Protein AF-A0A920B726-F1 (afdb_monomer)

Structure (mmCIF, N/CA/C/O backbone):
data_AF-A0A920B726-F1
#
_entry.id   AF-A0A920B726-F1
#
loop_
_atom_site.group_PDB
_atom_site.id
_atom_site.type_symbol
_atom_site.label_atom_id
_atom_site.label_alt_id
_atom_site.label_comp_id
_atom_site.label_asym_id
_atom_site.label_entity_id
_atom_site.label_seq_id
_atom_site.pdbx_PDB_ins_code
_atom_site.Cartn_x
_atom_site.Cartn_y
_atom_site.Cartn_z
_atom_site.occupancy
_atom_site.B_iso_or_equiv
_atom_site.auth_seq_id
_atom_site.auth_comp_id
_atom_site.auth_asym_id
_atom_site.auth_atom_id
_atom_site.pdbx_PDB_model_num
ATOM 1 N N . MET A 1 1 ? -44.799 63.816 22.762 1.00 46.72 1 MET A N 1
ATOM 2 C CA . MET A 1 1 ? -45.018 62.737 23.752 1.00 46.72 1 MET A CA 1
ATOM 3 C C . MET A 1 1 ? -45.928 61.690 23.137 1.00 46.72 1 MET A C 1
ATOM 5 O O . MET A 1 1 ? -47.086 62.011 22.908 1.00 46.72 1 MET A O 1
ATOM 9 N N . LYS A 1 2 ? -45.405 60.499 22.811 1.00 42.91 2 LYS A N 1
ATOM 10 C CA . LYS A 1 2 ? -46.192 59.283 22.538 1.00 42.91 2 LYS A CA 1
ATOM 11 C C . LYS A 1 2 ? -45.261 58.058 22.459 1.00 42.91 2 LYS A C 1
ATOM 13 O O . LYS A 1 2 ? -44.494 57.918 21.519 1.00 42.91 2 LYS A O 1
ATOM 18 N N . PHE A 1 3 ? -45.361 57.252 23.515 1.00 47.88 3 PHE A N 1
ATOM 19 C CA . PHE A 1 3 ? -45.178 55.799 23.606 1.00 47.88 3 PHE A CA 1
ATOM 20 C C . PHE A 1 3 ? -43.818 55.174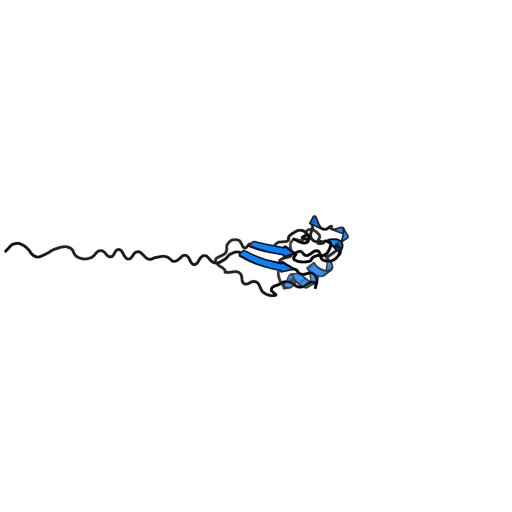 23.284 1.00 47.88 3 PHE A C 1
ATOM 22 O O . PHE A 1 3 ? -43.592 54.536 22.264 1.00 47.88 3 PHE A O 1
ATOM 29 N N . LEU A 1 4 ? -42.974 55.270 24.308 1.00 49.78 4 LEU A N 1
ATOM 30 C CA . LEU A 1 4 ? -42.087 54.208 24.762 1.00 49.78 4 LEU A CA 1
ATOM 31 C C . LEU A 1 4 ? -42.875 52.904 25.035 1.00 49.78 4 LEU A C 1
ATOM 33 O O . LEU A 1 4 ? -43.881 52.950 25.745 1.00 49.78 4 LEU A O 1
ATOM 37 N N . SER A 1 5 ? -42.328 51.780 24.552 1.00 48.09 5 SER A N 1
ATOM 38 C CA . SER A 1 5 ? -42.368 50.411 25.115 1.00 48.09 5 SER A CA 1
ATOM 39 C C . SER A 1 5 ? -42.986 49.306 24.232 1.00 48.09 5 SER A C 1
ATOM 41 O O . SER A 1 5 ? -44.098 49.457 23.738 1.00 48.09 5 SER A O 1
ATOM 43 N N . PHE A 1 6 ? -42.246 48.183 24.172 1.00 44.19 6 PHE A N 1
ATOM 44 C CA . PHE A 1 6 ? -42.575 46.774 23.856 1.00 44.19 6 PHE A CA 1
ATOM 45 C C . PHE A 1 6 ? -41.797 46.063 22.723 1.00 44.19 6 PHE A C 1
ATOM 47 O O . PHE A 1 6 ? -41.773 46.508 21.583 1.00 44.19 6 PHE A O 1
ATOM 54 N N . PHE A 1 7 ? -41.272 44.881 23.103 1.00 52.69 7 PHE A N 1
ATOM 55 C CA . PHE A 1 7 ? -40.548 43.817 22.372 1.00 52.69 7 PHE A CA 1
ATOM 56 C C . PHE A 1 7 ? -39.024 44.003 22.254 1.00 52.69 7 PHE A C 1
ATOM 58 O O . PHE A 1 7 ? -38.527 44.586 21.303 1.00 52.69 7 PHE A O 1
ATOM 65 N N . ILE A 1 8 ? -38.197 43.659 23.253 1.00 53.28 8 ILE A N 1
ATOM 66 C CA . ILE A 1 8 ? -37.963 42.340 23.893 1.00 53.28 8 ILE A CA 1
ATOM 67 C C . ILE A 1 8 ? -37.548 41.255 22.878 1.00 53.28 8 ILE A C 1
ATOM 69 O O . ILE A 1 8 ? -38.375 40.627 22.232 1.00 53.28 8 ILE A O 1
ATOM 73 N N . THR A 1 9 ? -36.223 41.080 22.796 1.00 53.28 9 THR A N 1
ATOM 74 C CA . THR A 1 9 ? -35.457 39.827 22.647 1.00 53.28 9 THR A CA 1
ATOM 75 C C . THR A 1 9 ? -35.899 38.795 21.602 1.00 53.28 9 THR A C 1
ATOM 77 O O . THR A 1 9 ? -36.767 37.964 21.850 1.00 53.28 9 THR A O 1
ATOM 80 N N . SER A 1 10 ? -35.148 38.713 20.505 1.00 54.81 10 SER A N 1
ATOM 81 C CA . SER A 1 10 ? -34.911 37.461 19.773 1.00 54.81 10 SER A CA 1
ATOM 82 C C . SER A 1 10 ? -33.592 37.627 19.008 1.00 54.81 10 SER A C 1
ATOM 84 O O . SER A 1 10 ? -33.542 38.237 17.949 1.00 54.81 10 SER A O 1
ATOM 86 N N . LEU A 1 11 ? -32.439 37.433 19.651 1.00 62.41 11 LEU A N 1
ATOM 87 C CA . LEU A 1 11 ? -31.728 36.149 19.700 1.00 62.41 11 LEU A CA 1
ATOM 88 C C . LEU A 1 11 ? -31.860 35.330 18.404 1.00 62.41 11 LEU A C 1
ATOM 90 O O . LEU A 1 11 ? -32.364 34.216 18.411 1.00 62.41 11 LEU A O 1
ATOM 94 N N . PHE A 1 12 ? -31.337 35.864 17.303 1.00 56.53 12 PHE A N 1
ATOM 95 C CA . PHE A 1 12 ? -30.812 35.032 16.223 1.00 56.53 12 PHE A CA 1
ATOM 96 C C . PHE A 1 12 ? -29.294 34.930 16.393 1.00 56.53 12 PHE A C 1
ATOM 98 O O . PHE A 1 12 ? -28.508 35.583 15.708 1.00 56.53 12 PHE A O 1
ATOM 105 N N . LEU A 1 13 ? -28.881 34.118 17.374 1.00 56.53 13 LEU A N 1
ATOM 106 C CA . LEU A 1 13 ? -27.540 33.548 17.383 1.00 56.53 13 LEU A CA 1
ATOM 107 C C . LEU A 1 13 ? -27.505 32.559 16.210 1.00 56.53 13 LEU A C 1
ATOM 109 O O . LEU A 1 13 ? -27.908 31.405 16.340 1.00 56.53 13 LEU A O 1
ATOM 113 N N . LEU A 1 14 ? -27.080 33.023 15.036 1.00 57.50 14 LEU A N 1
ATOM 114 C CA . LEU A 1 14 ? -26.611 32.129 13.986 1.00 57.50 14 LEU A CA 1
ATOM 115 C C . LEU A 1 14 ? -25.363 31.450 14.553 1.00 57.50 14 LEU A C 1
ATOM 117 O O . LEU A 1 14 ? -24.261 32.000 14.497 1.00 57.50 14 LEU A O 1
ATOM 121 N N . LEU A 1 15 ? -25.547 30.278 15.169 1.00 58.19 15 LEU A N 1
ATOM 122 C CA . LEU A 1 15 ? -24.446 29.355 15.375 1.00 58.19 15 LEU A CA 1
ATOM 123 C C . LEU A 1 15 ? -23.892 29.067 13.984 1.00 58.19 15 LEU A C 1
ATOM 125 O O . LEU A 1 15 ? -24.469 28.311 13.205 1.00 58.19 15 LEU A O 1
ATOM 129 N N . ASN A 1 16 ? -22.773 29.710 13.672 1.00 58.41 16 ASN A N 1
ATOM 130 C CA . ASN A 1 16 ? -21.888 29.271 12.617 1.00 58.41 16 ASN A CA 1
ATOM 131 C C . ASN A 1 16 ? -21.342 27.930 13.095 1.00 58.41 16 ASN A C 1
ATOM 133 O O . ASN A 1 16 ? -20.324 27.873 13.783 1.00 58.41 16 ASN A O 1
ATOM 137 N N . ILE A 1 17 ? -22.076 26.858 12.799 1.00 59.19 17 ILE A N 1
ATOM 138 C CA . ILE A 1 17 ? -21.568 25.499 12.885 1.00 59.19 17 ILE A CA 1
ATOM 139 C C . ILE A 1 17 ? -20.458 25.467 11.843 1.00 59.19 17 ILE A C 1
ATOM 141 O O . ILE A 1 17 ? -20.694 25.242 10.658 1.00 59.19 17 ILE A O 1
ATOM 145 N N . GLN A 1 18 ? -19.246 25.802 12.274 1.00 55.28 18 GLN A N 1
ATOM 146 C CA . GLN A 1 18 ? -18.053 25.513 11.511 1.00 55.28 18 GLN A CA 1
ATOM 147 C C . GLN A 1 18 ? -17.978 23.995 11.501 1.00 55.28 18 GLN A C 1
ATOM 149 O O . GLN A 1 18 ? -17.500 23.374 12.448 1.00 55.28 18 GLN A O 1
ATOM 154 N N . VAL A 1 19 ? -18.563 23.393 10.467 1.00 55.06 19 VAL A N 1
ATOM 155 C CA . VAL A 1 19 ? -18.276 22.014 10.111 1.00 55.06 19 VAL A CA 1
ATOM 156 C C . VAL A 1 19 ? -16.785 22.019 9.815 1.00 55.06 19 VAL A C 1
ATOM 158 O O . VAL A 1 19 ? -16.355 22.430 8.740 1.00 55.06 19 VAL A O 1
ATOM 161 N N . LEU A 1 20 ? -15.990 21.660 10.821 1.00 55.38 20 LEU A N 1
ATOM 162 C CA . LEU A 1 20 ? -14.613 21.251 10.634 1.00 55.38 20 LEU A CA 1
ATOM 163 C C . LEU A 1 20 ? -14.707 20.046 9.705 1.00 55.38 20 LEU A C 1
ATOM 165 O O . LEU A 1 20 ? -14.999 18.939 10.149 1.00 55.38 20 LEU A O 1
ATOM 169 N N . ALA A 1 21 ? -14.586 20.282 8.400 1.00 54.91 21 ALA A N 1
ATOM 170 C CA . ALA A 1 21 ? -14.450 19.213 7.437 1.00 54.91 21 ALA A CA 1
ATOM 171 C C . ALA A 1 21 ? -13.134 18.521 7.788 1.00 54.91 21 ALA A C 1
ATOM 173 O O . ALA A 1 21 ? -12.051 19.013 7.466 1.00 54.91 21 ALA A O 1
ATOM 174 N N . SER A 1 22 ? -13.229 17.420 8.532 1.00 61.47 22 SER A N 1
ATOM 175 C CA . SER A 1 22 ? -12.118 16.504 8.690 1.00 61.47 22 SER A CA 1
ATOM 176 C C . SER A 1 22 ? -11.687 16.106 7.282 1.00 61.47 22 SER A C 1
ATOM 178 O O . SER A 1 22 ? -12.500 15.726 6.436 1.00 61.47 22 SER A O 1
ATOM 180 N N . ASN A 1 23 ? -10.401 16.285 6.981 1.00 81.62 23 ASN A N 1
ATOM 181 C CA . ASN A 1 23 ? -9.862 15.854 5.702 1.00 81.62 23 ASN A CA 1
ATOM 182 C C . ASN A 1 23 ? -9.849 14.320 5.710 1.00 81.62 23 ASN A C 1
ATOM 184 O O . ASN A 1 23 ? -8.871 13.704 6.115 1.00 81.62 23 ASN A O 1
ATOM 188 N N . CYS A 1 24 ? -10.939 13.692 5.260 1.00 94.38 24 CYS A N 1
ATOM 189 C CA . CYS A 1 24 ? -11.061 12.235 5.134 1.00 94.38 24 CYS A CA 1
ATOM 190 C C . CYS A 1 24 ? -10.288 11.687 3.921 1.00 94.38 24 CYS A C 1
ATOM 192 O O . CYS A 1 24 ? -10.687 10.714 3.277 1.00 94.38 24 CYS A O 1
ATOM 194 N N . SER A 1 25 ? -9.183 12.343 3.572 1.00 95.25 25 SER A N 1
ATOM 195 C CA . SER A 1 25 ? -8.255 11.875 2.561 1.00 95.25 25 SER A CA 1
ATOM 196 C C . SER A 1 25 ? -6.825 12.245 2.911 1.00 95.25 25 SER A C 1
ATOM 198 O O . SER A 1 25 ? -6.591 13.308 3.481 1.00 95.25 25 SER A O 1
ATOM 200 N N . PHE A 1 26 ? -5.883 11.412 2.488 1.00 96.44 26 PHE A N 1
ATOM 201 C CA . PHE A 1 26 ? -4.455 11.629 2.682 1.00 96.44 26 PHE A CA 1
ATOM 202 C C . PHE A 1 26 ? -3.706 11.393 1.373 1.00 96.44 26 PHE A C 1
ATOM 204 O O . PHE A 1 26 ? -3.943 10.386 0.705 1.00 96.44 26 PHE A O 1
ATOM 211 N N . ASN A 1 27 ? -2.813 12.312 1.009 1.00 97.06 27 ASN A N 1
ATOM 212 C CA . ASN A 1 27 ? -1.921 12.137 -0.135 1.00 97.06 27 ASN A CA 1
ATOM 213 C C . ASN A 1 27 ? -0.686 11.364 0.328 1.00 97.06 27 ASN A C 1
ATOM 215 O O . ASN A 1 27 ? 0.042 11.837 1.198 1.00 97.06 27 ASN A O 1
ATOM 219 N N . LEU A 1 28 ? -0.459 10.189 -0.248 1.00 97.88 28 LEU A N 1
ATOM 220 C CA . LEU A 1 28 ? 0.688 9.343 0.059 1.00 97.88 28 LEU A CA 1
ATOM 221 C C . LEU A 1 28 ? 1.504 9.141 -1.213 1.00 97.88 28 LEU A C 1
ATOM 223 O O . LEU A 1 28 ? 0.942 8.846 -2.264 1.00 97.88 28 LEU A O 1
ATOM 227 N N . GLU A 1 29 ? 2.821 9.266 -1.119 1.00 97.75 29 GLU A N 1
ATOM 228 C CA . GLU A 1 29 ? 3.714 9.063 -2.258 1.00 97.75 29 GLU A CA 1
ATOM 229 C C . GLU A 1 29 ? 4.673 7.912 -1.982 1.00 97.75 29 GLU A C 1
ATOM 231 O O . GLU A 1 29 ? 5.118 7.763 -0.848 1.00 97.75 29 GLU A O 1
ATOM 236 N N . GLY A 1 30 ? 4.991 7.108 -2.996 1.00 97.12 30 GLY A N 1
ATOM 237 C CA . GLY A 1 30 ? 6.044 6.090 -2.952 1.00 97.12 30 GLY A CA 1
ATOM 238 C C . GLY A 1 30 ? 7.157 6.449 -3.930 1.00 97.12 30 GLY A C 1
ATOM 239 O O . GLY A 1 30 ? 6.869 6.730 -5.089 1.00 97.12 30 GLY A O 1
ATOM 240 N N . ASN A 1 31 ? 8.414 6.460 -3.485 1.00 95.25 31 ASN A N 1
ATOM 241 C CA . ASN A 1 31 ? 9.550 6.897 -4.304 1.00 95.25 31 ASN A CA 1
ATOM 242 C C . ASN A 1 31 ? 10.410 5.722 -4.822 1.00 95.25 31 ASN A C 1
ATOM 244 O O . ASN A 1 31 ? 10.241 4.563 -4.437 1.00 95.25 31 ASN A O 1
ATOM 248 N N . LYS A 1 32 ? 11.405 6.023 -5.666 1.00 94.38 32 LYS A N 1
ATOM 249 C CA . 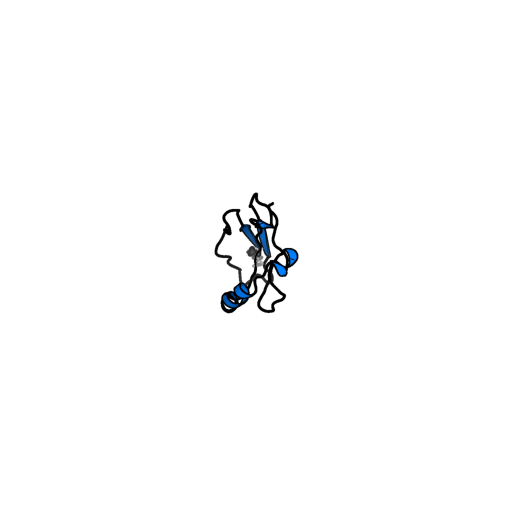LYS A 1 32 ? 12.351 5.023 -6.209 1.00 94.38 32 LYS A CA 1
ATOM 250 C C . LYS A 1 32 ? 13.29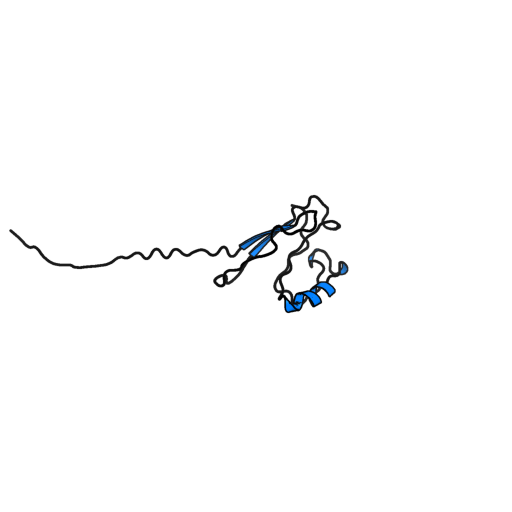6 4.379 -5.185 1.00 94.38 32 LYS A C 1
ATOM 252 O O . LYS A 1 32 ? 13.991 3.429 -5.520 1.00 94.38 32 LYS A O 1
ATOM 257 N N . MET A 1 33 ? 13.340 4.893 -3.956 1.00 94.06 33 MET A N 1
ATOM 258 C CA . MET A 1 33 ? 14.129 4.340 -2.848 1.00 94.06 33 MET A CA 1
ATOM 259 C C . MET A 1 33 ? 13.302 3.398 -1.961 1.00 94.06 33 MET A C 1
ATOM 261 O O . MET A 1 33 ? 13.730 3.069 -0.859 1.00 94.06 33 MET A O 1
ATOM 265 N N . MET A 1 34 ? 12.129 2.962 -2.434 1.00 91.75 34 MET A N 1
ATOM 266 C CA . MET A 1 34 ? 11.197 2.099 -1.705 1.00 91.75 34 MET A CA 1
ATOM 267 C C . MET A 1 34 ? 10.686 2.702 -0.391 1.00 91.75 34 MET A C 1
ATOM 269 O O . MET A 1 34 ? 10.513 2.004 0.606 1.00 91.75 34 MET A O 1
ATOM 273 N N . GLN A 1 35 ? 10.448 4.013 -0.382 1.00 95.31 35 GLN A N 1
ATOM 274 C CA . GLN A 1 35 ? 9.965 4.735 0.792 1.00 95.31 35 GLN A CA 1
ATOM 275 C C . GLN A 1 35 ? 8.634 5.413 0.504 1.00 95.31 35 GLN A C 1
ATOM 277 O O . GLN A 1 35 ? 8.454 6.019 -0.555 1.00 95.31 35 GLN A O 1
ATOM 282 N N . PHE A 1 36 ? 7.741 5.364 1.490 1.00 97.81 36 PHE A N 1
ATOM 283 C CA . PHE A 1 36 ? 6.563 6.215 1.521 1.00 97.81 36 PHE A CA 1
ATOM 284 C C . PHE A 1 36 ? 6.900 7.609 2.069 1.00 97.81 36 PHE A C 1
ATOM 286 O O . PHE A 1 36 ? 7.770 7.749 2.928 1.00 97.81 36 PHE A O 1
ATOM 293 N N . SER A 1 37 ? 6.179 8.639 1.619 1.00 97.88 37 SER A N 1
ATOM 294 C CA . SER A 1 37 ? 6.324 10.019 2.111 1.00 97.88 37 SER A CA 1
ATOM 295 C C . SER A 1 37 ? 5.874 10.216 3.564 1.00 97.88 37 SER A C 1
ATOM 297 O O . SER A 1 37 ? 6.223 11.224 4.174 1.00 97.88 37 SER A O 1
ATOM 299 N N . SER A 1 38 ? 5.122 9.264 4.128 1.00 97.62 38 SER A N 1
ATOM 300 C CA . SER A 1 38 ? 4.725 9.243 5.536 1.00 97.62 38 SER A CA 1
ATOM 301 C C . SER A 1 38 ? 4.747 7.824 6.102 1.00 97.62 38 SER A C 1
ATOM 303 O O . SER A 1 38 ? 4.420 6.864 5.406 1.00 97.62 38 SER A O 1
AT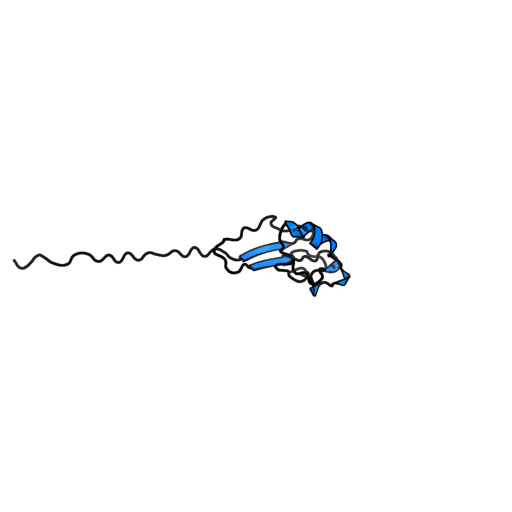OM 305 N N . THR A 1 39 ? 5.081 7.703 7.387 1.00 96.88 39 THR A N 1
ATOM 306 C CA . THR A 1 39 ? 4.990 6.455 8.162 1.00 96.88 39 THR A CA 1
ATOM 307 C C . THR A 1 39 ? 3.689 6.340 8.956 1.00 96.88 39 THR A C 1
ATOM 309 O O . THR A 1 39 ? 3.390 5.272 9.482 1.00 96.88 39 THR A O 1
ATOM 312 N N . THR A 1 40 ? 2.928 7.434 9.062 1.00 96.12 40 THR A N 1
ATOM 313 C CA . THR A 1 40 ? 1.717 7.524 9.887 1.00 96.12 40 THR A CA 1
ATOM 314 C C . THR A 1 40 ? 0.616 8.253 9.123 1.00 96.12 40 THR A C 1
ATOM 316 O O . THR A 1 40 ? 0.860 9.278 8.485 1.00 96.12 40 THR A O 1
ATOM 319 N N . ILE A 1 41 ? -0.606 7.725 9.190 1.00 95.62 41 ILE A N 1
ATOM 320 C CA . ILE A 1 41 ? -1.811 8.364 8.655 1.00 95.62 41 ILE A CA 1
ATOM 321 C C . ILE A 1 41 ? -2.847 8.377 9.774 1.00 95.62 41 ILE A C 1
ATOM 323 O O . ILE A 1 41 ? -3.355 7.324 10.160 1.00 95.62 41 ILE A O 1
ATOM 327 N N . ASP A 1 42 ? -3.163 9.564 10.281 1.00 94.56 42 ASP A N 1
ATOM 328 C CA . ASP A 1 42 ? -4.200 9.739 11.292 1.00 94.56 42 ASP A CA 1
ATOM 329 C C . ASP A 1 42 ? -5.564 9.907 10.618 1.00 94.56 42 ASP A C 1
ATOM 331 O O . ASP A 1 42 ? -5.765 10.788 9.779 1.00 94.56 42 ASP A O 1
ATOM 335 N N . VAL A 1 43 ? -6.510 9.044 10.986 1.00 93.88 43 VAL A N 1
ATOM 336 C CA . VAL A 1 43 ? -7.881 9.068 10.470 1.00 93.88 43 VAL A CA 1
ATOM 337 C C . VAL A 1 43 ? -8.810 9.572 11.564 1.00 93.88 43 VAL A C 1
ATOM 339 O O . VAL A 1 43 ? -8.906 8.976 12.638 1.00 93.88 43 VAL A O 1
ATOM 342 N N . ASP A 1 44 ? -9.513 10.669 11.289 1.00 92.94 44 ASP A N 1
ATOM 343 C CA . ASP A 1 44 ? -10.495 11.212 12.221 1.00 92.94 44 ASP A CA 1
ATOM 344 C C . ASP A 1 44 ? -11.686 10.252 12.375 1.00 92.94 44 ASP A C 1
ATOM 346 O O . ASP A 1 44 ? -12.208 9.714 11.398 1.00 92.94 44 ASP A O 1
ATOM 350 N N . LYS A 1 45 ? -12.153 10.056 13.612 1.00 92.19 45 LYS A N 1
ATOM 351 C CA . LYS A 1 45 ? -13.270 9.149 13.927 1.00 92.19 45 LYS A CA 1
ATOM 352 C C . LYS A 1 45 ? -14.603 9.582 13.303 1.00 92.19 45 LYS A C 1
ATOM 354 O O . LYS A 1 45 ? -15.513 8.764 13.216 1.00 92.19 45 LYS A O 1
ATOM 359 N N . SER A 1 46 ? -14.735 10.846 12.899 1.00 93.75 46 SER A N 1
ATOM 360 C CA . SER A 1 46 ? -15.894 11.361 12.163 1.00 93.75 46 SER A CA 1
ATOM 361 C C . SER A 1 46 ? -15.957 10.875 10.711 1.00 93.75 46 SER A C 1
ATOM 363 O O . SER A 1 46 ? -17.027 10.933 10.103 1.00 93.75 46 SER A O 1
ATOM 365 N N . CYS A 1 47 ? -14.851 10.373 10.149 1.00 93.00 47 CYS A N 1
ATOM 366 C CA . CYS A 1 47 ? -14.810 9.876 8.779 1.00 93.00 47 CYS A CA 1
ATOM 367 C C . CYS A 1 47 ? -15.528 8.525 8.661 1.00 93.00 47 CYS A C 1
ATOM 369 O O . CYS A 1 47 ? -15.036 7.497 9.120 1.00 93.00 47 CYS A O 1
ATOM 371 N N . SER A 1 48 ? -16.678 8.510 7.983 1.00 92.12 48 SER A N 1
ATOM 372 C CA . SER A 1 48 ? -17.381 7.269 7.616 1.00 92.12 48 SER A CA 1
ATOM 373 C C . SER A 1 48 ? -16.671 6.489 6.505 1.00 92.12 48 SER A C 1
ATOM 375 O O . SER A 1 48 ? -16.809 5.273 6.400 1.00 92.12 48 SER A O 1
ATOM 377 N N . SER A 1 49 ? -15.909 7.197 5.673 1.00 91.88 49 SER A N 1
ATOM 378 C CA . SER A 1 49 ? -15.027 6.651 4.647 1.00 91.88 49 SER A CA 1
ATOM 379 C C . SER A 1 49 ? -13.750 7.479 4.607 1.00 91.88 49 SER A C 1
ATOM 381 O O . SER A 1 49 ? -13.770 8.665 4.938 1.00 91.88 49 SER A O 1
ATOM 383 N N . PHE A 1 50 ? -12.643 6.857 4.216 1.00 95.06 50 PHE A N 1
ATOM 384 C CA . PHE A 1 50 ? -11.345 7.513 4.132 1.00 95.06 50 PHE A CA 1
ATOM 385 C C . PHE A 1 50 ? -10.652 7.141 2.825 1.00 95.06 50 PHE A C 1
ATOM 387 O O . PHE A 1 50 ? -10.690 5.984 2.410 1.00 95.06 50 PHE A O 1
ATOM 394 N N . THR A 1 51 ? -10.020 8.116 2.172 1.00 96.12 51 THR A N 1
ATOM 395 C CA . THR A 1 51 ? -9.372 7.921 0.867 1.00 96.12 51 THR A CA 1
ATOM 396 C C . THR A 1 51 ? -7.870 8.154 0.950 1.00 96.12 51 THR A C 1
ATOM 398 O O . THR A 1 51 ? -7.422 9.271 1.193 1.00 96.12 51 THR A O 1
ATOM 401 N N . ILE A 1 52 ? -7.074 7.133 0.646 1.00 97.00 52 ILE A N 1
ATOM 402 C CA . ILE A 1 52 ? -5.640 7.316 0.407 1.00 97.00 52 ILE A CA 1
ATOM 403 C C . ILE A 1 52 ? -5.449 7.613 -1.080 1.00 97.00 52 ILE A C 1
ATOM 405 O O . ILE A 1 52 ? -5.733 6.776 -1.935 1.00 97.00 52 ILE A O 1
ATOM 409 N N . LYS A 1 53 ? -4.982 8.820 -1.388 1.00 96.31 53 LYS A N 1
ATOM 410 C CA . LYS A 1 53 ? -4.609 9.248 -2.737 1.00 96.31 53 LYS A CA 1
ATOM 411 C C . LYS A 1 53 ? -3.140 8.905 -2.934 1.00 96.31 53 LYS A C 1
ATOM 413 O O . LYS A 1 53 ? -2.265 9.672 -2.539 1.00 96.31 53 LYS A O 1
ATOM 418 N N . PHE A 1 54 ? -2.892 7.708 -3.450 1.00 97.56 54 PHE A N 1
ATOM 419 C CA . PHE A 1 54 ? -1.540 7.204 -3.632 1.00 97.56 54 PHE A CA 1
ATOM 420 C C . PHE A 1 54 ? -0.954 7.621 -4.985 1.00 97.56 54 PHE A C 1
ATOM 422 O O . PHE A 1 54 ? -1.605 7.416 -6.007 1.00 97.56 54 PHE A O 1
ATOM 429 N N . LYS A 1 55 ? 0.281 8.136 -4.984 1.00 96.69 55 LYS A N 1
ATOM 430 C CA . LYS A 1 55 ? 1.072 8.428 -6.185 1.00 96.69 55 LYS A CA 1
ATOM 431 C C . LYS A 1 55 ? 2.425 7.715 -6.123 1.00 96.69 55 LYS A C 1
ATOM 433 O O . LYS A 1 55 ? 3.162 7.861 -5.152 1.00 96.69 55 LYS A O 1
ATOM 438 N N . ASN A 1 56 ? 2.801 6.980 -7.166 1.00 96.56 56 ASN A N 1
ATOM 439 C CA . ASN A 1 56 ? 4.164 6.461 -7.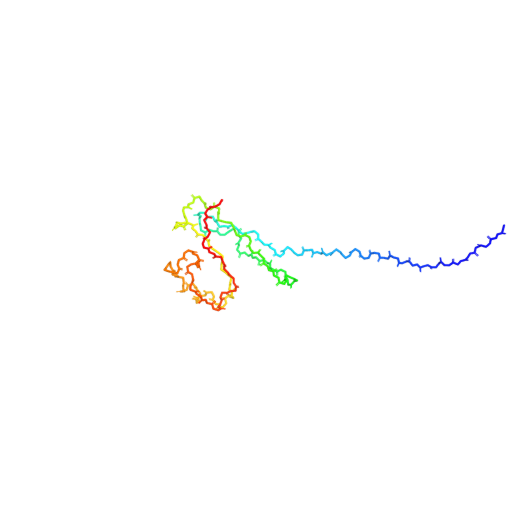287 1.00 96.56 56 ASN A CA 1
ATOM 440 C C . ASN A 1 56 ? 5.026 7.487 -8.037 1.00 96.56 56 ASN A C 1
ATOM 442 O O . ASN A 1 56 ? 4.851 7.687 -9.233 1.00 96.56 56 ASN A O 1
ATOM 446 N N . THR A 1 57 ? 5.950 8.134 -7.330 1.00 96.56 57 THR A N 1
ATOM 447 C CA . THR A 1 57 ? 6.860 9.157 -7.867 1.00 96.56 57 THR A CA 1
ATOM 448 C C . THR A 1 57 ? 8.209 8.584 -8.297 1.00 96.56 57 THR A C 1
ATOM 450 O O . THR A 1 57 ? 9.153 9.334 -8.556 1.00 96.56 57 THR A O 1
ATOM 453 N N . SER A 1 58 ? 8.343 7.254 -8.354 1.00 92.62 58 SER A N 1
ATOM 454 C CA . SER A 1 58 ? 9.507 6.642 -8.994 1.00 92.62 58 SER A CA 1
ATOM 455 C C . SER A 1 58 ? 9.567 7.008 -10.480 1.00 92.62 58 SER A C 1
ATOM 457 O O . SER A 1 58 ? 8.552 7.216 -11.126 1.00 92.62 58 SER A O 1
ATOM 459 N N . ASP A 1 59 ? 10.778 7.085 -11.023 1.00 92.88 59 ASP A N 1
ATOM 460 C CA . ASP A 1 59 ? 11.072 7.227 -12.454 1.00 92.88 59 ASP A CA 1
ATOM 461 C C . ASP A 1 59 ? 11.367 5.860 -13.106 1.00 92.88 59 ASP A C 1
ATOM 463 O O . ASP A 1 59 ? 11.859 5.783 -14.233 1.00 92.88 59 ASP A O 1
ATOM 467 N N . LEU A 1 60 ? 11.090 4.768 -12.385 1.00 92.62 60 LEU A N 1
ATOM 468 C CA . LEU A 1 60 ? 11.442 3.406 -12.768 1.00 92.62 60 LEU A CA 1
ATOM 469 C C . LEU A 1 60 ? 10.214 2.620 -13.261 1.00 92.62 60 LEU A C 1
ATOM 471 O O . LEU A 1 60 ? 9.079 2.907 -12.875 1.00 92.62 60 LEU A O 1
ATOM 475 N N . PRO A 1 61 ? 10.424 1.584 -14.094 1.00 91.94 61 PRO A N 1
ATOM 476 C CA . PRO A 1 61 ? 9.375 0.645 -14.469 1.00 91.94 61 PRO A CA 1
ATOM 477 C C . PRO A 1 61 ? 8.669 0.020 -13.259 1.00 91.94 61 PRO A C 1
ATOM 479 O O . PRO A 1 61 ? 9.277 -0.217 -12.215 1.00 91.94 61 PRO A O 1
ATOM 482 N N . ILE A 1 62 ? 7.394 -0.328 -13.448 1.00 91.06 62 ILE A N 1
ATOM 483 C CA . ILE A 1 62 ? 6.540 -0.955 -12.426 1.00 91.06 62 ILE A CA 1
ATOM 484 C C . ILE A 1 62 ? 7.136 -2.247 -11.842 1.00 91.06 62 ILE A C 1
ATOM 486 O O . ILE A 1 62 ? 6.964 -2.517 -10.659 1.00 91.06 62 ILE A O 1
ATOM 490 N N . ASP A 1 63 ? 7.891 -3.001 -12.640 1.00 87.38 63 ASP A N 1
ATOM 491 C CA . ASP A 1 63 ? 8.521 -4.250 -12.201 1.00 87.38 63 ASP A CA 1
ATOM 492 C C . ASP A 1 63 ? 9.770 -4.014 -11.331 1.00 87.38 63 ASP A C 1
ATOM 494 O O . ASP A 1 63 ? 10.243 -4.938 -10.674 1.00 87.38 63 ASP A O 1
ATOM 498 N N . LEU A 1 64 ? 10.311 -2.787 -11.320 1.00 88.19 64 LEU A N 1
ATOM 499 C CA . LEU A 1 64 ? 11.506 -2.414 -10.555 1.00 88.19 64 LEU A CA 1
ATOM 500 C C . LEU A 1 64 ? 11.186 -1.568 -9.317 1.00 88.19 64 LEU A C 1
ATOM 502 O O . LEU A 1 64 ? 11.813 -1.765 -8.281 1.00 88.19 64 LEU A O 1
ATOM 506 N N . ALA A 1 65 ? 10.235 -0.632 -9.411 1.00 91.19 65 ALA A N 1
ATOM 507 C CA . ALA A 1 65 ? 9.832 0.222 -8.285 1.00 91.19 65 ALA A CA 1
ATOM 508 C C . ALA A 1 65 ? 8.325 0.527 -8.277 1.00 91.19 65 ALA A C 1
ATOM 510 O O . ALA A 1 65 ? 7.887 1.643 -7.987 1.00 91.19 65 ALA A O 1
ATOM 511 N N . GLY A 1 66 ? 7.512 -0.462 -8.637 1.00 92.50 66 GLY A N 1
ATOM 512 C CA . GLY A 1 66 ? 6.073 -0.399 -8.438 1.00 92.50 66 GLY A CA 1
ATOM 513 C C . GLY A 1 66 ? 5.719 -0.432 -6.953 1.00 92.50 66 GLY A C 1
ATOM 514 O O . GLY A 1 66 ? 6.259 -1.233 -6.195 1.00 92.50 66 GLY A O 1
ATOM 515 N N . HIS A 1 67 ? 4.761 0.404 -6.560 1.00 95.94 67 HIS A N 1
ATOM 516 C CA . HIS A 1 67 ? 4.265 0.487 -5.186 1.00 95.94 67 HIS A CA 1
ATOM 517 C C . HIS A 1 67 ? 2.761 0.294 -5.134 1.00 95.94 67 HIS A C 1
ATOM 519 O O . HIS A 1 67 ? 2.036 0.780 -6.000 1.00 95.94 67 HIS A O 1
ATOM 525 N N . ASN A 1 68 ? 2.278 -0.343 -4.081 1.00 95.69 68 ASN A N 1
ATOM 526 C CA . ASN A 1 68 ? 0.879 -0.301 -3.681 1.00 95.69 68 ASN A CA 1
ATOM 527 C C . ASN A 1 68 ? 0.760 0.113 -2.214 1.00 95.69 68 ASN A C 1
ATOM 529 O O . ASN A 1 68 ? 1.741 0.277 -1.497 1.00 95.69 68 ASN A O 1
ATOM 533 N N . VAL A 1 69 ? -0.478 0.281 -1.779 1.00 97.12 69 VAL A N 1
ATOM 534 C CA . VAL A 1 69 ? -0.879 0.521 -0.404 1.00 97.12 69 VAL A CA 1
ATOM 535 C C . VAL A 1 69 ? -1.833 -0.597 -0.027 1.00 97.12 69 VAL A C 1
ATOM 537 O O . VAL A 1 69 ? -2.796 -0.872 -0.745 1.00 97.12 69 VAL A O 1
ATOM 540 N N . VAL A 1 70 ? -1.566 -1.239 1.105 1.00 97.00 70 VAL A N 1
ATOM 541 C CA . VAL A 1 70 ? -2.413 -2.284 1.681 1.00 97.00 70 VAL A CA 1
ATOM 542 C C . VAL A 1 70 ? -2.720 -1.887 3.116 1.00 97.00 70 VAL A C 1
ATOM 544 O O . VAL A 1 70 ? -1.816 -1.591 3.893 1.00 97.00 70 VAL A O 1
ATOM 547 N N . VAL A 1 71 ? -4.001 -1.876 3.469 1.00 97.00 71 VAL A N 1
ATOM 548 C CA . VAL A 1 71 ? -4.484 -1.548 4.811 1.00 97.00 71 VAL A CA 1
ATOM 549 C C . VAL A 1 71 ? -4.968 -2.826 5.480 1.00 97.00 71 VAL A C 1
ATOM 551 O O . VAL A 1 71 ? -5.771 -3.568 4.915 1.00 97.00 71 VAL A O 1
ATOM 554 N N . SER A 1 72 ? -4.489 -3.076 6.693 1.00 97.12 72 SER A N 1
ATOM 555 C CA . SER A 1 72 ? -4.869 -4.217 7.527 1.00 97.12 72 SER A CA 1
ATOM 556 C C . SER A 1 72 ? -4.803 -3.837 9.005 1.00 97.12 72 SER A C 1
ATOM 558 O O . SER A 1 72 ? -4.389 -2.728 9.356 1.00 97.12 72 SER A O 1
ATOM 560 N N . LYS A 1 73 ? -5.220 -4.746 9.889 1.00 97.75 73 LYS A N 1
ATOM 561 C CA . LYS A 1 73 ? -4.925 -4.607 11.317 1.00 97.75 73 LYS A CA 1
ATOM 562 C C . LYS A 1 73 ? -3.459 -4.942 11.564 1.00 97.75 73 LYS A C 1
ATOM 564 O O . LYS A 1 73 ? -2.922 -5.861 10.95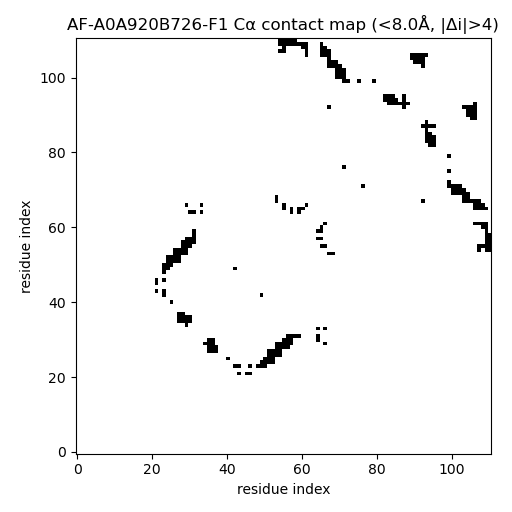5 1.00 97.75 73 LYS A O 1
ATOM 569 N N . SER A 1 74 ? -2.849 -4.294 12.553 1.00 97.38 74 SER A N 1
ATOM 570 C CA . SER A 1 74 ? -1.466 -4.588 12.948 1.00 97.38 74 SER A CA 1
ATOM 571 C C . SER A 1 74 ? -1.251 -6.057 13.333 1.00 97.38 74 SER A C 1
ATOM 573 O O . SER A 1 74 ? -0.196 -6.604 13.051 1.00 97.38 74 SER A O 1
ATOM 575 N N . SER A 1 75 ? -2.260 -6.715 13.917 1.00 98.00 75 SER A N 1
ATOM 576 C CA . SER A 1 75 ? -2.203 -8.143 14.264 1.00 98.00 75 SER A CA 1
ATOM 577 C C . SER A 1 75 ? -2.121 -9.080 13.058 1.00 98.00 75 SER A C 1
ATOM 579 O O . SER A 1 75 ? -1.698 -10.219 13.211 1.00 98.00 75 SER A O 1
ATOM 581 N N . ASP A 1 76 ? -2.550 -8.621 11.881 1.00 97.31 76 ASP A N 1
ATOM 582 C CA . ASP A 1 76 ? -2.608 -9.433 10.665 1.00 97.31 76 ASP A CA 1
ATOM 583 C C . ASP A 1 76 ? -1.383 -9.206 9.764 1.00 97.31 76 ASP A C 1
ATOM 585 O O . ASP A 1 76 ? -1.208 -9.928 8.781 1.00 97.31 76 ASP A O 1
ATOM 589 N N . PHE A 1 77 ? -0.536 -8.222 10.094 1.00 95.44 77 PHE A N 1
ATOM 590 C CA . PHE A 1 77 ? 0.594 -7.793 9.271 1.00 95.44 77 PHE A CA 1
ATOM 591 C C . PHE A 1 77 ? 1.558 -8.943 8.973 1.00 95.44 77 PHE A C 1
ATOM 593 O O . PHE A 1 77 ? 1.794 -9.243 7.803 1.00 95.44 77 PHE A O 1
ATOM 600 N N . ASP A 1 78 ? 2.040 -9.632 10.011 1.00 96.25 78 ASP A N 1
ATOM 601 C CA . ASP A 1 78 ? 3.021 -10.713 9.865 1.00 96.25 78 ASP A CA 1
ATOM 602 C C . ASP A 1 78 ? 2.490 -11.857 8.998 1.00 96.25 78 ASP A C 1
ATOM 604 O O . ASP A 1 78 ? 3.220 -12.413 8.188 1.00 96.25 78 ASP A O 1
ATOM 608 N N . ASN A 1 79 ? 1.202 -12.187 9.107 1.00 95.75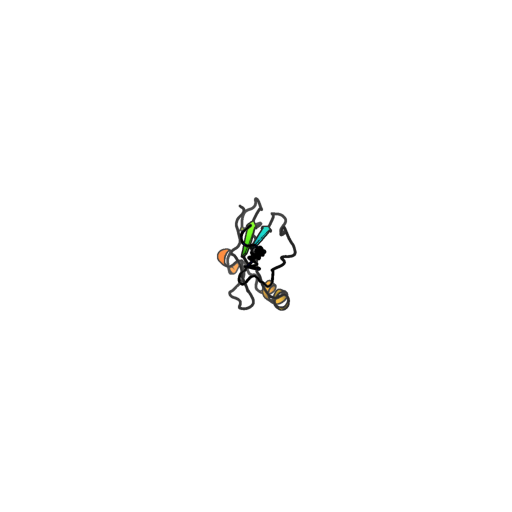 79 ASN A N 1
ATOM 609 C CA . ASN A 1 79 ? 0.597 -13.201 8.251 1.00 95.75 79 ASN A CA 1
ATOM 610 C C . ASN A 1 79 ? 0.453 -12.701 6.805 1.00 95.75 79 ASN A C 1
ATOM 612 O O . ASN A 1 79 ? 0.797 -13.421 5.870 1.00 95.75 79 ASN A O 1
ATOM 616 N N . LEU A 1 80 ? -0.015 -11.466 6.605 1.00 95.56 80 LEU A N 1
ATOM 617 C CA . LEU A 1 80 ? -0.225 -10.894 5.273 1.00 95.56 80 LEU A CA 1
ATOM 618 C C . LEU A 1 80 ? 1.064 -10.798 4.458 1.00 95.56 80 LEU A C 1
ATOM 620 O O . LEU A 1 80 ? 1.036 -11.098 3.266 1.00 95.56 80 LEU A O 1
ATOM 624 N N . ILE A 1 81 ? 2.191 -10.439 5.079 1.00 95.12 81 ILE A N 1
ATOM 625 C CA . ILE A 1 81 ? 3.469 -10.359 4.358 1.00 95.12 81 ILE A CA 1
ATOM 626 C C . ILE A 1 81 ? 3.931 -11.725 3.834 1.00 95.12 81 ILE A C 1
ATOM 628 O O . ILE A 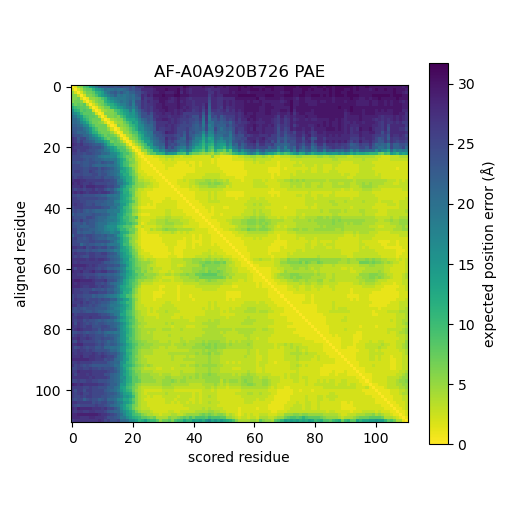1 81 ? 4.554 -11.779 2.778 1.00 95.12 81 ILE A O 1
ATOM 632 N N . THR A 1 82 ? 3.581 -12.832 4.504 1.00 96.62 82 THR A N 1
ATOM 633 C CA . THR A 1 82 ? 3.915 -14.186 4.014 1.00 96.62 82 THR A CA 1
ATOM 634 C C . THR A 1 82 ? 3.109 -14.601 2.786 1.00 96.62 82 THR A C 1
ATOM 636 O O . THR A 1 82 ? 3.500 -15.529 2.085 1.00 96.62 82 THR A O 1
ATOM 639 N N . LEU A 1 83 ? 1.993 -13.918 2.517 1.00 95.69 83 LEU A N 1
ATOM 640 C CA . LEU A 1 83 ? 1.119 -14.192 1.377 1.00 95.69 83 LEU A CA 1
ATOM 641 C C . LEU A 1 83 ? 1.507 -13.395 0.125 1.00 95.69 83 LEU A C 1
ATOM 643 O O . LEU A 1 83 ? 0.879 -13.576 -0.918 1.00 95.69 83 LEU A O 1
ATOM 647 N N . ILE A 1 84 ? 2.489 -12.492 0.217 1.00 94.12 84 ILE A N 1
ATOM 648 C CA . ILE A 1 84 ? 2.937 -11.693 -0.925 1.00 94.12 84 ILE A CA 1
ATOM 649 C C . ILE A 1 84 ? 3.644 -12.613 -1.923 1.00 94.12 84 ILE A C 1
ATOM 651 O O . ILE A 1 84 ? 4.698 -13.175 -1.635 1.00 94.12 84 ILE A O 1
ATOM 655 N N . ASP A 1 85 ? 3.070 -12.721 -3.117 1.00 94.69 85 ASP A N 1
ATOM 656 C CA . ASP A 1 85 ? 3.592 -13.526 -4.216 1.00 94.69 85 ASP A CA 1
ATOM 657 C C . AS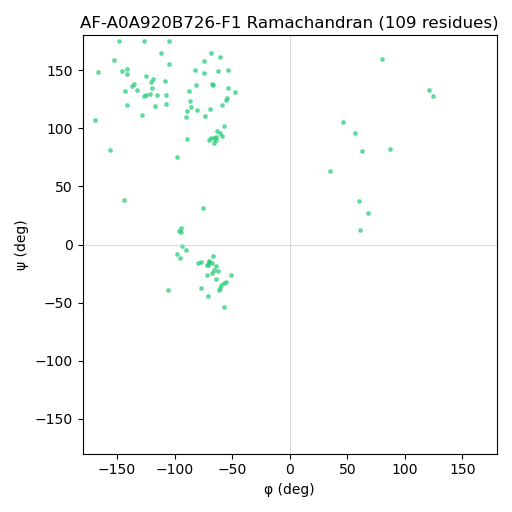P A 1 85 ? 3.382 -12.784 -5.552 1.00 94.69 85 ASP A C 1
ATOM 659 O O . ASP A 1 85 ? 2.233 -12.499 -5.928 1.00 94.69 85 ASP A O 1
ATOM 663 N N . PRO A 1 86 ? 4.463 -12.478 -6.300 1.00 91.44 86 PRO A N 1
ATOM 664 C CA . PRO A 1 86 ? 4.385 -11.907 -7.642 1.00 91.44 86 PRO A CA 1
ATOM 665 C C . PRO A 1 86 ? 3.459 -12.661 -8.608 1.00 91.44 86 PRO A C 1
ATOM 667 O O . PRO A 1 86 ? 2.892 -12.037 -9.509 1.00 91.44 86 PRO A O 1
ATOM 670 N N . ALA A 1 87 ? 3.237 -13.966 -8.408 1.00 95.19 87 ALA A N 1
ATOM 671 C CA . ALA A 1 87 ? 2.319 -14.773 -9.214 1.00 95.19 87 ALA A CA 1
ATOM 672 C C . ALA A 1 87 ? 0.854 -14.301 -9.139 1.00 95.19 87 ALA A C 1
ATOM 674 O O . ALA A 1 87 ? 0.090 -14.530 -10.077 1.00 95.19 87 ALA A O 1
ATOM 675 N N . ASN A 1 88 ? 0.460 -13.579 -8.081 1.00 94.81 88 ASN A N 1
ATOM 676 C CA . ASN A 1 88 ? -0.867 -12.954 -7.988 1.00 94.81 88 ASN A CA 1
ATOM 677 C C . ASN A 1 88 ? -1.041 -11.768 -8.959 1.00 94.81 88 ASN A C 1
ATOM 679 O O . ASN A 1 88 ? -2.164 -11.324 -9.216 1.00 94.81 88 ASN A O 1
ATOM 683 N N . GLY A 1 89 ? 0.059 -11.253 -9.516 1.00 93.69 89 GLY A N 1
ATOM 684 C CA . GLY A 1 89 ? 0.071 -10.209 -10.533 1.00 93.69 89 GLY A CA 1
ATOM 685 C C . GLY A 1 89 ? -0.115 -8.783 -10.004 1.00 93.69 89 GLY A C 1
ATOM 686 O O . GLY A 1 89 ? -0.659 -8.526 -8.925 1.00 93.69 89 GLY A O 1
ATOM 687 N N . VAL A 1 90 ? 0.315 -7.820 -10.824 1.00 93.50 90 VAL A N 1
ATOM 688 C CA . VAL A 1 90 ? 0.333 -6.381 -10.495 1.00 93.50 90 VAL A CA 1
ATOM 689 C C . VAL A 1 90 ? -1.053 -5.816 -10.182 1.00 93.50 90 VAL A C 1
ATOM 691 O O . VAL A 1 90 ? -1.204 -4.992 -9.283 1.00 93.50 90 VAL A O 1
ATOM 694 N N . ASN A 1 91 ? -2.093 -6.313 -10.857 1.00 94.00 91 ASN A N 1
ATOM 695 C CA . ASN A 1 91 ? -3.469 -5.859 -10.645 1.00 94.00 91 ASN A CA 1
ATOM 696 C C . ASN A 1 91 ? -4.008 -6.247 -9.262 1.00 94.00 91 ASN A C 1
ATOM 698 O O . ASN A 1 91 ? -4.900 -5.580 -8.743 1.00 94.00 91 ASN A O 1
ATOM 702 N N . GLN A 1 92 ? -3.463 -7.303 -8.649 1.00 94.81 92 GLN A N 1
ATOM 703 C CA . GLN A 1 92 ? -3.828 -7.703 -7.293 1.00 94.81 92 GLN A CA 1
ATOM 704 C C . GLN A 1 92 ? -2.908 -7.120 -6.222 1.00 94.81 92 GLN A C 1
ATOM 706 O O . GLN A 1 92 ? -3.173 -7.331 -5.039 1.00 94.81 92 GLN A O 1
ATOM 711 N N . GLY A 1 93 ? -1.878 -6.354 -6.590 1.00 94.81 93 GLY A N 1
ATOM 712 C CA . GLY A 1 93 ? -0.920 -5.855 -5.608 1.00 94.81 93 GLY A CA 1
ATOM 713 C C . GLY A 1 93 ? -0.065 -6.973 -5.005 1.00 94.81 93 GLY A C 1
ATOM 714 O O . GLY A 1 93 ? 0.328 -6.864 -3.849 1.00 94.81 93 GLY A O 1
ATOM 715 N N . TYR A 1 94 ? 0.134 -8.065 -5.755 1.00 94.75 94 TYR A N 1
ATOM 716 C CA . TYR A 1 94 ? 0.852 -9.275 -5.332 1.00 94.75 94 TYR A CA 1
ATOM 717 C C . TYR A 1 94 ? 0.266 -10.031 -4.132 1.00 94.75 94 TYR A C 1
ATOM 719 O O . TYR A 1 94 ? 0.897 -10.949 -3.620 1.00 94.75 94 TYR A O 1
ATOM 727 N N . LEU A 1 95 ? -0.958 -9.712 -3.712 1.00 95.75 95 LEU A N 1
ATOM 728 C CA . LEU A 1 95 ? -1.647 -10.422 -2.636 1.00 95.75 95 LEU A CA 1
ATOM 729 C C . LEU A 1 95 ? -2.800 -11.273 -3.177 1.00 95.75 95 LEU A C 1
ATOM 731 O O . LEU A 1 95 ? -3.551 -10.796 -4.037 1.00 95.75 95 LEU A O 1
ATOM 735 N N . PRO A 1 96 ? -3.008 -12.491 -2.646 1.00 94.81 96 PRO A N 1
ATOM 736 C CA . PRO A 1 96 ? -4.219 -13.246 -2.917 1.00 94.81 96 PRO A CA 1
ATOM 737 C C . PRO A 1 96 ? -5.429 -12.565 -2.251 1.00 94.81 96 PRO A C 1
ATOM 739 O O . PRO A 1 96 ? -5.270 -11.727 -1.353 1.00 94.81 96 PRO A O 1
ATOM 742 N N . PRO A 1 97 ? -6.665 -12.923 -2.639 1.00 92.81 97 PRO A N 1
ATOM 743 C CA . PRO A 1 97 ? -7.851 -12.526 -1.891 1.00 92.81 97 PRO A CA 1
ATOM 744 C C . PRO A 1 97 ? -7.737 -12.959 -0.426 1.00 92.81 97 PRO A C 1
ATOM 746 O O . PRO A 1 97 ? -7.529 -14.134 -0.128 1.00 92.81 97 PRO A O 1
ATOM 749 N N . SER A 1 98 ? -7.877 -12.004 0.490 1.00 93.50 98 SER A N 1
ATOM 750 C CA . SER A 1 98 ? -7.708 -12.228 1.922 1.00 93.50 98 SER A CA 1
ATOM 751 C C . SER A 1 98 ? -8.727 -11.393 2.703 1.00 93.50 98 SER A C 1
ATOM 753 O O . SER A 1 98 ? -8.852 -10.195 2.439 1.00 93.50 98 SER A O 1
ATOM 755 N N . PRO A 1 99 ? -9.444 -11.985 3.677 1.00 94.25 99 PRO A N 1
ATOM 756 C CA . PRO A 1 99 ? -10.384 -11.246 4.519 1.00 94.25 99 PRO A CA 1
ATOM 757 C C . PRO A 1 99 ? -9.695 -10.277 5.496 1.00 94.25 99 PRO A C 1
ATOM 759 O O . PRO A 1 99 ? -10.366 -9.434 6.083 1.00 94.25 99 PRO A O 1
ATOM 762 N N . GLN A 1 100 ? -8.377 -10.395 5.692 1.00 95.44 100 GLN A N 1
ATOM 763 C CA . GLN A 1 100 ? -7.588 -9.510 6.554 1.00 95.44 100 GLN A CA 1
ATOM 764 C C . GLN A 1 100 ? -7.232 -8.174 5.878 1.00 95.44 100 GLN A C 1
ATOM 766 O O . GLN A 1 100 ? -6.853 -7.215 6.554 1.00 95.44 100 GLN A O 1
ATOM 771 N N . VAL A 1 101 ? -7.359 -8.085 4.549 1.00 96.69 101 VAL A N 1
ATOM 772 C CA . VAL A 1 101 ? -7.149 -6.837 3.808 1.00 96.69 101 VAL A CA 1
ATOM 773 C C . VAL A 1 101 ? -8.402 -5.970 3.903 1.00 96.69 101 VAL A C 1
ATOM 775 O O . VAL A 1 101 ? -9.453 -6.310 3.368 1.00 96.69 101 VAL A O 1
ATOM 778 N N . VAL A 1 102 ? -8.269 -4.810 4.545 1.00 95.56 102 VAL A N 1
ATOM 779 C CA . VAL A 1 102 ? -9.330 -3.795 4.656 1.00 95.56 102 VAL A CA 1
ATOM 780 C C . VAL A 1 102 ? -9.469 -3.005 3.354 1.00 95.56 102 VAL A C 1
ATOM 782 O O . VAL A 1 102 ? -10.572 -2.660 2.941 1.00 95.56 102 VAL A O 1
ATOM 785 N N . GLY A 1 103 ? -8.348 -2.728 2.690 1.00 94.69 103 GLY A N 1
ATOM 786 C CA . GLY A 1 103 ? -8.317 -2.031 1.410 1.00 94.69 103 GLY A CA 1
ATOM 787 C C . GLY A 1 103 ? -6.951 -2.152 0.752 1.00 94.69 103 GLY A C 1
ATOM 788 O O . GLY A 1 103 ? -5.934 -2.240 1.439 1.00 94.69 103 GLY A O 1
ATOM 789 N N . LYS A 1 104 ? -6.930 -2.174 -0.581 1.00 95.81 104 LYS A N 1
ATOM 790 C CA . LYS A 1 104 ? -5.697 -2.173 -1.371 1.00 95.81 104 LYS A CA 1
ATOM 791 C C . LYS A 1 104 ? -5.907 -1.544 -2.740 1.00 95.81 104 LYS A C 1
ATOM 793 O O . LYS A 1 104 ? -7.027 -1.545 -3.251 1.00 95.81 104 LYS A O 1
ATOM 798 N N . ASN A 1 105 ? -4.825 -1.094 -3.362 1.00 95.50 105 ASN A N 1
ATOM 799 C CA . ASN A 1 105 ? -4.777 -0.790 -4.791 1.00 95.50 105 ASN A CA 1
ATOM 800 C C . ASN A 1 105 ? -3.871 -1.780 -5.544 1.00 95.50 105 ASN A C 1
ATOM 802 O O . ASN A 1 105 ? -3.096 -2.535 -4.951 1.00 95.50 105 ASN A O 1
ATOM 806 N N . ALA A 1 106 ? -3.999 -1.784 -6.872 1.00 96.19 106 ALA A N 1
ATOM 807 C CA . ALA A 1 106 ? -3.025 -2.421 -7.753 1.00 96.19 106 ALA A CA 1
ATOM 808 C C . ALA A 1 106 ? -1.641 -1.776 -7.576 1.00 96.19 106 ALA A C 1
ATOM 810 O O . ALA A 1 106 ? -1.538 -0.643 -7.102 1.00 96.19 106 ALA A O 1
ATOM 811 N N . ILE A 1 107 ? -0.588 -2.473 -8.001 1.00 96.00 107 ILE A N 1
ATOM 812 C CA . ILE A 1 107 ? 0.742 -1.870 -8.102 1.00 96.00 107 ILE A CA 1
ATOM 813 C C . ILE A 1 107 ? 0.650 -0.668 -9.057 1.00 96.00 107 ILE A C 1
ATOM 815 O O . ILE A 1 107 ? 0.262 -0.807 -10.219 1.00 96.00 107 ILE A O 1
ATOM 819 N N . ALA A 1 108 ? 0.972 0.521 -8.555 1.00 94.50 108 ALA A N 1
ATOM 820 C CA . ALA A 1 108 ? 0.933 1.761 -9.310 1.00 94.50 108 ALA A CA 1
ATOM 821 C C . ALA A 1 108 ? 2.202 1.923 -10.155 1.00 94.50 108 ALA A C 1
ATOM 823 O O . ALA A 1 108 ? 3.322 1.683 -9.687 1.00 94.50 108 ALA A O 1
ATOM 824 N N . ARG A 1 109 ? 2.020 2.372 -11.400 1.00 90.69 109 ARG A N 1
ATOM 825 C CA . ARG A 1 109 ? 3.121 2.812 -12.267 1.00 90.69 109 ARG A CA 1
ATOM 826 C C . ARG A 1 109 ? 3.628 4.177 -11.808 1.00 90.69 109 ARG A C 1
ATOM 828 O O . ARG A 1 109 ? 2.886 4.915 -11.173 1.00 90.69 109 ARG A O 1
ATOM 835 N N . ALA A 1 110 ? 4.868 4.481 -12.172 1.00 88.12 110 ALA A N 1
ATOM 836 C CA . ALA A 1 110 ? 5.430 5.824 -12.129 1.00 88.12 110 ALA A CA 1
ATOM 837 C C . ALA A 1 110 ? 4.482 6.863 -12.765 1.00 88.12 110 ALA A C 1
ATOM 839 O O . ALA A 1 110 ? 4.008 6.640 -13.885 1.00 88.12 110 ALA A O 1
ATOM 840 N N . GLU A 1 111 ? 4.237 7.973 -12.062 1.00 79.12 111 GLU A N 1
ATOM 841 C CA . GLU A 1 111 ? 3.414 9.121 -12.490 1.00 79.12 111 GLU A CA 1
ATOM 842 C C . GLU A 1 111 ? 4.130 10.474 -12.373 1.00 79.12 111 GLU A C 1
ATOM 844 O O . GLU A 1 111 ? 4.750 10.772 -11.322 1.00 79.12 111 GLU A O 1
#

Sequence (111 aa):
MKFLSFFITSLFLLLNIQVLASNCSFNLEGNKMMQFSSTTIDVDKSCSSFTIKFKNTSDLPIDLAGHNVVVSKSSDFDNLITLIDPANGVNQGYLPPSPQVVGKNAIARAE

Foldseek 3Di:
DDDDDDDDDDDPPPPPPPPPPDQLEDEWEAELVRDIPDPDDDGDPPDPHHYYNYAYQYPDFLVRRFDKDWDFDPVCVVVQVVQQACVVDQQVCSHDDDPRTPDMGGRDGHD

Solvent-accessible surface area (backbone atoms only — not comparable to full-atom values): 7191 Å² total; per-residue (Å²): 143,86,80,89,88,89,83,84,88,79,89,76,77,76,76,78,75,74,75,76,74,72,75,46,56,46,82,41,39,33,35,70,81,81,40,61,77,59,96,75,83,89,77,63,87,84,48,90,60,73,44,76,48,72,44,25,60,14,94,43,58,48,94,79,44,42,43,63,54,76,41,59,53,81,90,46,45,74,63,53,64,73,49,58,37,75,89,52,31,53,76,46,44,19,36,65,96,54,92,65,56,77,46,70,46,39,44,32,52,50,104

Secondary structure (DSSP, 8-state):
------------------------EEEEEE-TTS-BS-S-----TT-SS-EEEEEE--SS-HHHH-B--EE--GGGHHHHHHT--GGG-GGGTT----TT-SEE-PPBPB-

Mean predicted aligned error: 9.76 Å

Nearest PDB structures (foldseek):
  2oj1-assembly2_B  TM=9.198E-01  e=7.277E-07  Pseudomonas aeruginosa
  3azu-assembly1_B  TM=8.871E-01  e=7.773E-07  Pseudomonas aeruginosa
  1jvo-assembly1_B  TM=8.881E-01  e=1.233E-06  Pseudomonas aeruginosa
  1uri-assembly2_B  TM=9.159E-01  e=1.087E-05  Achromobacter denitrificans
  6l1v-assembly2_E  TM=4.971E-01  e=1.155E-06  Achromobacter xylosoxidans

pLDDT: mean 86.46, std 16.61, range [42.91, 98.0]

Radius of gyration: 24.99 Å; Cα contacts (8 Å, |Δi|>4): 149; chains: 1; bounding box: 60×78×40 Å